Protein AF-A0AAU4TP13-F1 (afdb_monomer_lite)

Sequence (179 aa):
MRDEPALTKLYESLPAINCAGKCWGSCGGNVGATPVDIRRTQRAGLRLQEGHLVTGPDGRPYGTVCNVLDQETKRCRVYDARPILCRLWGLFPEMACPWGCEPEGGLMDTVEALRALSLAQWYGGAPGAMPPAQIDEVLSSPEHVALVRLQLSAGTPVREEPHIETRLGTPVILSRPSR

Secondary structure (DSSP, 8-state):
---HHHHHHHHHTSPPB---S-GGGG-BS-----HHHHHHHHHTT-----PEEEE-TTS-EEEEE-TTEETTTTEETTGGG--HHHHHTTTSGGG--TT---BTT-PPPHHHHHHHHHHHHHHHT-TTPPPHHHHHHHHT-HHHHHHHHHHHHTS----SPP------S----------

pLDDT: mean 81.16, std 17.29, range [31.47, 98.06]

Radius of gyration: 18.32 Å; chains: 1; bounding box: 38×50×60 Å

Structure (mmCIF, N/CA/C/O backbone):
data_AF-A0AAU4TP13-F1
#
_entry.id   AF-A0AAU4TP13-F1
#
loop_
_atom_site.group_PDB
_atom_site.id
_atom_site.type_symbol
_atom_site.label_atom_id
_atom_site.label_alt_id
_atom_site.label_comp_id
_atom_site.label_asym_id
_atom_site.label_entity_id
_atom_site.label_seq_id
_atom_site.pdbx_PDB_ins_code
_atom_site.Cartn_x
_atom_site.Cartn_y
_atom_site.Cartn_z
_atom_site.occupancy
_atom_site.B_iso_or_equiv
_atom_site.auth_seq_id
_atom_site.auth_comp_id
_atom_site.auth_asym_id
_atom_site.auth_atom_id
_atom_site.pdbx_PDB_model_num
ATOM 1 N N . MET A 1 1 ? 3.216 7.274 -15.406 1.00 81.06 1 MET A N 1
ATOM 2 C CA . MET A 1 1 ? 2.068 7.088 -16.333 1.00 81.06 1 MET A CA 1
ATOM 3 C C . MET A 1 1 ? 0.772 7.201 -15.526 1.00 81.06 1 MET A C 1
ATOM 5 O O . MET A 1 1 ? 0.859 7.169 -14.314 1.00 81.06 1 MET A O 1
ATOM 9 N N . ARG A 1 2 ? -0.419 7.382 -16.107 1.00 93.25 2 ARG A N 1
ATOM 10 C CA . ARG A 1 2 ? -1.680 7.173 -15.362 1.00 93.25 2 ARG A CA 1
ATOM 11 C C . ARG A 1 2 ? -2.479 6.107 -16.091 1.00 93.25 2 ARG A C 1
ATOM 13 O O . ARG A 1 2 ? -2.994 6.383 -17.166 1.00 93.25 2 ARG A O 1
ATOM 20 N N . ASP A 1 3 ? -2.541 4.919 -15.513 1.00 96.38 3 ASP A N 1
ATOM 21 C CA 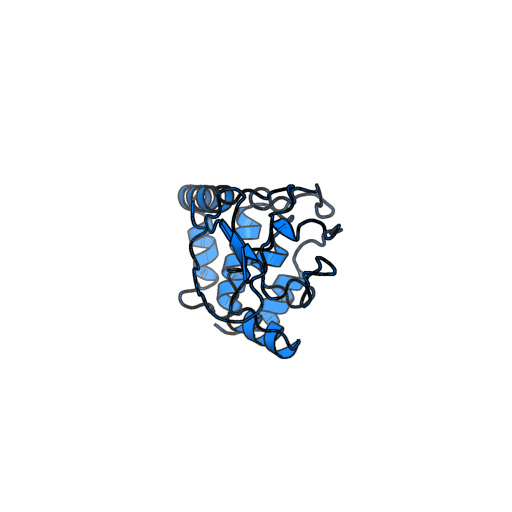. ASP A 1 3 ? -3.208 3.747 -16.077 1.00 96.38 3 ASP A CA 1
ATOM 22 C C . ASP A 1 3 ? -4.059 3.097 -14.981 1.00 96.38 3 ASP A C 1
ATOM 24 O O . ASP A 1 3 ? -3.622 2.233 -14.222 1.00 96.38 3 ASP A O 1
ATOM 28 N N . GLU A 1 4 ? -5.278 3.614 -14.829 1.00 95.44 4 GLU A N 1
ATOM 29 C CA . GLU A 1 4 ? -6.207 3.162 -13.794 1.00 95.44 4 GLU A CA 1
ATOM 30 C C . GLU A 1 4 ? -6.643 1.690 -13.984 1.00 95.44 4 GLU A C 1
ATOM 32 O O . GLU A 1 4 ? -6.681 0.975 -12.980 1.00 95.44 4 GLU A O 1
ATOM 37 N N . PRO A 1 5 ? -6.903 1.191 -15.214 1.00 97.50 5 PRO A N 1
ATOM 38 C CA . PRO A 1 5 ? -7.160 -0.232 -15.449 1.00 97.50 5 PRO A CA 1
ATOM 39 C C . PRO A 1 5 ? -5.999 -1.151 -15.052 1.00 97.50 5 PRO A C 1
ATOM 41 O O . PRO A 1 5 ? -6.237 -2.165 -14.395 1.00 97.50 5 PRO A O 1
ATOM 44 N N . ALA A 1 6 ? -4.752 -0.816 -15.407 1.00 97.69 6 ALA A N 1
ATOM 45 C CA . ALA A 1 6 ? -3.595 -1.616 -15.000 1.00 97.69 6 ALA A CA 1
ATOM 46 C C . ALA A 1 6 ? -3.412 -1.612 -13.476 1.00 97.69 6 ALA A C 1
ATOM 48 O O . ALA A 1 6 ? -3.140 -2.656 -12.884 1.00 97.69 6 ALA A O 1
ATOM 49 N N . LEU A 1 7 ? -3.643 -0.465 -12.827 1.00 97.38 7 LEU A N 1
ATOM 50 C CA . LEU A 1 7 ? -3.615 -0.364 -11.370 1.00 97.38 7 LEU A CA 1
ATOM 51 C C . LEU A 1 7 ? -4.694 -1.231 -10.704 1.00 97.38 7 LEU A C 1
ATOM 53 O O . LEU A 1 7 ? -4.419 -1.875 -9.698 1.00 97.38 7 LEU A O 1
ATOM 57 N N . THR A 1 8 ? -5.915 -1.262 -11.249 1.00 96.88 8 THR A N 1
ATOM 58 C CA . THR A 1 8 ? -6.980 -2.150 -10.752 1.00 96.88 8 THR A CA 1
ATOM 59 C C . THR A 1 8 ? -6.564 -3.611 -10.841 1.00 96.88 8 THR A C 1
ATOM 61 O O . THR A 1 8 ? -6.611 -4.300 -9.828 1.00 96.88 8 THR A O 1
ATOM 64 N N . LYS A 1 9 ? -6.078 -4.055 -12.006 1.00 98.06 9 LYS A N 1
ATOM 65 C CA . LYS A 1 9 ? -5.630 -5.442 -12.196 1.00 98.06 9 LYS A CA 1
ATOM 66 C C . LYS A 1 9 ? -4.515 -5.827 -11.226 1.00 98.06 9 LYS A C 1
ATOM 68 O O . LYS A 1 9 ? -4.539 -6.919 -10.675 1.00 98.06 9 LYS A O 1
ATOM 73 N N . LEU A 1 10 ? -3.569 -4.918 -10.987 1.00 97.75 10 LEU A N 1
ATOM 74 C CA . LEU A 1 10 ? -2.513 -5.112 -9.995 1.00 97.75 10 LEU A CA 1
ATOM 75 C C . LEU A 1 10 ? -3.073 -5.265 -8.572 1.00 97.75 10 LEU A C 1
ATOM 77 O O . LEU A 1 10 ? -2.542 -6.032 -7.782 1.00 97.75 10 LEU A O 1
ATOM 81 N N . TYR A 1 11 ? -4.121 -4.523 -8.212 1.00 96.69 11 TYR A N 1
ATOM 82 C CA . TYR A 1 11 ? -4.721 -4.620 -6.877 1.00 96.69 11 TYR A CA 1
ATOM 83 C C . TYR A 1 11 ? -5.533 -5.898 -6.700 1.00 96.69 11 TYR A C 1
ATOM 85 O O . TYR A 1 11 ? -5.545 -6.455 -5.607 1.00 96.69 11 TYR A O 1
ATOM 93 N N . GLU A 1 12 ? -6.194 -6.348 -7.762 1.00 96.06 12 GLU A N 1
ATOM 94 C CA . GLU A 1 12 ? -6.954 -7.599 -7.801 1.00 96.06 12 GLU A CA 1
ATOM 95 C C . GLU A 1 12 ? -6.048 -8.837 -7.798 1.00 96.06 12 GLU A C 1
ATOM 97 O O . GLU A 1 12 ? -6.484 -9.896 -7.363 1.00 96.06 12 GLU A O 1
ATOM 102 N N . SER A 1 13 ? -4.791 -8.715 -8.243 1.00 96.31 13 SER A N 1
ATOM 103 C CA . SER A 1 13 ? -3.835 -9.828 -8.240 1.00 96.31 13 SER A CA 1
ATOM 104 C C . SER A 1 13 ? -3.166 -10.077 -6.887 1.00 96.31 13 SER A C 1
ATOM 106 O O . SER A 1 13 ? -2.423 -11.046 -6.758 1.00 96.31 13 SER A O 1
ATOM 108 N N . LEU A 1 14 ? -3.356 -9.201 -5.895 1.00 96.19 14 LEU A N 1
ATOM 109 C CA . LEU A 1 14 ? -2.755 -9.386 -4.574 1.00 96.19 14 LEU A CA 1
ATOM 110 C C . LEU A 1 14 ? -3.470 -10.505 -3.800 1.00 96.19 14 LEU A C 1
ATOM 112 O O . LEU A 1 14 ? -4.701 -10.580 -3.856 1.00 96.19 14 LEU A O 1
ATOM 116 N N . PRO A 1 15 ? -2.738 -11.322 -3.020 1.00 95.12 15 PRO A N 1
ATOM 117 C CA . PRO A 1 15 ? -3.346 -12.324 -2.156 1.00 95.12 15 PRO A CA 1
ATOM 118 C C . PRO A 1 15 ? -4.389 -11.721 -1.210 1.00 95.12 15 PRO A C 1
ATOM 120 O O . PRO A 1 15 ? -4.182 -10.664 -0.605 1.00 95.12 15 PRO A O 1
ATOM 123 N N . ALA A 1 16 ? -5.518 -12.412 -1.063 1.00 91.69 16 ALA A N 1
ATOM 124 C CA . ALA A 1 16 ? -6.545 -12.028 -0.109 1.00 91.69 16 ALA A CA 1
ATOM 125 C C . ALA A 1 16 ? -6.107 -12.381 1.318 1.00 91.69 16 ALA A C 1
ATOM 127 O O . ALA A 1 16 ? -5.536 -13.440 1.566 1.00 91.69 16 ALA A O 1
ATOM 128 N N . ILE A 1 17 ? -6.427 -11.504 2.268 1.00 90.75 17 ILE A N 1
ATOM 129 C CA . ILE A 1 17 ? -6.144 -11.685 3.692 1.00 90.75 17 ILE A CA 1
ATOM 130 C C . ILE A 1 17 ? -7.449 -11.668 4.487 1.00 90.75 17 ILE A C 1
ATOM 132 O O . ILE A 1 17 ? -8.273 -10.762 4.334 1.00 90.75 17 ILE A O 1
ATOM 136 N N . ASN A 1 18 ? -7.611 -12.625 5.401 1.00 88.81 18 ASN A N 1
ATOM 137 C CA . ASN A 1 18 ? -8.717 -12.639 6.361 1.00 88.81 18 ASN A CA 1
ATOM 138 C C . ASN A 1 18 ? -8.446 -11.622 7.485 1.00 88.81 18 ASN A C 1
ATOM 140 O O . ASN A 1 18 ? -8.037 -11.957 8.596 1.00 88.81 18 ASN A O 1
ATOM 144 N N . CYS A 1 19 ? -8.607 -10.337 7.164 1.00 87.06 19 CYS A N 1
ATOM 145 C CA . CYS A 1 19 ? -8.266 -9.223 8.045 1.00 87.06 19 CYS A CA 1
ATOM 146 C C . CYS A 1 19 ? -9.199 -9.135 9.266 1.00 87.06 19 CYS A C 1
ATOM 148 O O . CYS A 1 19 ? -10.399 -8.903 9.128 1.00 87.06 19 CYS A O 1
ATOM 150 N N . ALA A 1 20 ? -8.632 -9.184 10.475 1.00 87.81 20 ALA A N 1
ATOM 151 C CA . ALA A 1 20 ? -9.383 -9.020 11.724 1.00 87.81 20 ALA A C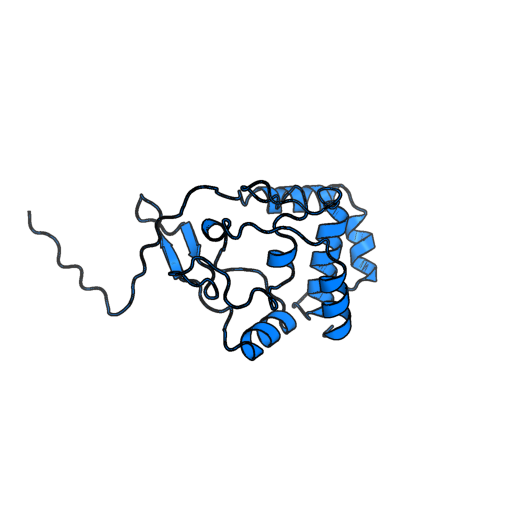A 1
ATOM 152 C C . ALA A 1 20 ? -9.739 -7.555 12.066 1.00 87.81 20 ALA A C 1
ATOM 154 O O . ALA A 1 20 ? -10.417 -7.304 13.059 1.00 87.81 20 ALA A O 1
ATOM 155 N N . GLY A 1 21 ? -9.247 -6.570 11.303 1.00 83.38 21 GLY A N 1
ATOM 156 C CA . GLY A 1 21 ? -9.544 -5.146 11.520 1.00 83.38 21 GLY A CA 1
ATOM 157 C C . GLY A 1 21 ? -8.926 -4.523 12.780 1.00 83.38 21 GLY A C 1
ATOM 158 O O . GLY A 1 21 ? -9.321 -3.430 13.168 1.00 83.38 21 GLY A O 1
ATOM 159 N N . LYS A 1 22 ? -7.955 -5.186 13.419 1.00 84.50 22 LYS A N 1
ATOM 160 C CA . LYS A 1 22 ? -7.337 -4.736 14.682 1.00 84.50 22 LYS A CA 1
ATOM 161 C C . LYS A 1 22 ? -6.105 -3.837 14.504 1.00 84.50 22 LYS A C 1
ATOM 163 O O . LYS A 1 22 ? -5.598 -3.286 15.470 1.00 84.50 22 LYS A O 1
ATOM 168 N N . CYS A 1 23 ? -5.617 -3.665 13.276 1.00 78.69 23 CYS A N 1
ATOM 169 C CA . CYS A 1 23 ? -4.401 -2.901 12.966 1.00 78.69 23 CYS A CA 1
ATOM 170 C C . CYS A 1 23 ? -4.609 -1.378 12.887 1.00 78.69 23 CYS A C 1
ATOM 172 O O . CYS A 1 23 ? -3.744 -0.672 12.378 1.00 78.69 23 CYS A O 1
ATOM 174 N N . TRP A 1 24 ? -5.747 -0.860 13.353 1.00 79.75 24 TRP A N 1
ATOM 175 C CA . TRP A 1 24 ? -6.081 0.566 13.281 1.00 79.75 24 TRP A CA 1
ATOM 176 C C . TRP A 1 24 ? -5.069 1.453 14.025 1.00 79.75 24 TRP A C 1
ATOM 178 O O . TRP A 1 24 ? -4.804 2.564 13.577 1.00 79.75 24 TRP A O 1
ATOM 188 N N . GLY A 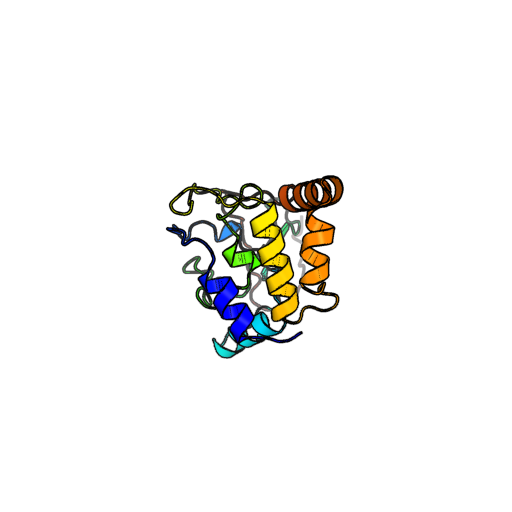1 25 ? -4.434 0.946 15.090 1.00 74.56 25 GLY A N 1
ATOM 189 C CA . GLY A 1 25 ? -3.352 1.643 15.799 1.00 74.56 25 GLY A CA 1
ATOM 190 C C . GLY A 1 25 ? -2.075 1.805 14.964 1.00 74.56 25 GLY A C 1
ATOM 191 O O . GLY A 1 25 ? -1.274 2.693 15.225 1.00 74.56 25 GLY A O 1
ATOM 192 N N . SER A 1 26 ? -1.909 0.993 13.916 1.00 77.12 26 SER A N 1
ATOM 193 C CA . SER A 1 26 ? -0.824 1.113 12.934 1.00 77.12 26 SER A CA 1
ATOM 194 C C . SER A 1 26 ? -1.207 1.986 11.731 1.00 77.12 26 SER A C 1
ATOM 196 O O . SER A 1 26 ? -0.380 2.217 10.849 1.00 77.12 26 SER A O 1
ATOM 198 N N . CYS A 1 27 ? -2.454 2.468 11.645 1.00 76.69 27 CYS A N 1
ATOM 199 C CA . CYS A 1 27 ? -2.892 3.328 10.548 1.00 76.69 27 CYS A CA 1
ATOM 200 C C . CYS A 1 27 ? -2.307 4.740 10.702 1.00 76.69 27 CYS A C 1
ATOM 202 O O . CYS A 1 27 ? -2.936 5.626 11.278 1.00 76.69 27 CYS A O 1
ATOM 204 N N . GLY A 1 28 ? -1.114 4.951 10.144 1.00 70.19 28 GLY A N 1
ATOM 205 C CA . GLY A 1 28 ? -0.448 6.252 10.097 1.00 70.19 28 GLY A CA 1
ATOM 206 C C . GLY A 1 28 ? -1.109 7.245 9.133 1.00 70.19 28 GLY A C 1
ATOM 207 O O . GLY A 1 28 ? -1.736 6.861 8.148 1.00 70.19 28 GLY A O 1
ATOM 208 N N . GLY A 1 29 ? -0.969 8.541 9.406 1.00 64.50 29 GLY A N 1
ATOM 209 C CA . GLY A 1 29 ? -1.576 9.628 8.633 1.00 64.50 29 GLY A CA 1
ATOM 210 C C . GLY A 1 29 ? -0.808 10.056 7.389 1.00 64.50 29 GLY A C 1
ATOM 211 O O . GLY A 1 29 ? -1.371 10.777 6.573 1.00 64.50 29 GLY A O 1
ATOM 212 N N . ASN A 1 30 ? 0.420 9.568 7.185 1.00 66.88 30 ASN A N 1
ATOM 213 C CA . ASN A 1 30 ? 1.181 9.795 5.954 1.00 66.88 30 ASN A CA 1
ATOM 214 C C . ASN A 1 30 ? 1.344 8.500 5.145 1.00 66.88 30 ASN A C 1
ATOM 216 O O . ASN A 1 30 ? 2.450 8.000 4.945 1.00 66.88 30 ASN A O 1
ATOM 220 N N . VAL A 1 31 ? 0.223 7.918 4.715 1.00 75.38 31 VAL A N 1
ATOM 221 C CA . VAL A 1 31 ? 0.252 6.780 3.788 1.00 75.38 31 VAL A CA 1
ATOM 222 C C . VAL A 1 31 ? 0.609 7.298 2.400 1.00 75.38 31 VAL A C 1
ATOM 224 O O . VAL A 1 31 ? -0.137 8.087 1.819 1.00 75.38 31 VAL A O 1
ATOM 227 N N . GLY A 1 32 ? 1.721 6.814 1.842 1.00 78.75 32 GLY A N 1
ATOM 228 C CA . GLY A 1 32 ? 2.071 7.072 0.449 1.00 78.75 32 GLY A CA 1
ATOM 229 C C . GLY A 1 32 ? 0.951 6.609 -0.486 1.00 78.75 32 GLY A C 1
ATOM 230 O O . GLY A 1 32 ? 0.669 5.415 -0.586 1.00 78.75 32 GLY A O 1
ATOM 231 N N . ALA A 1 33 ? 0.310 7.560 -1.163 1.00 89.00 33 ALA A N 1
ATOM 232 C CA . ALA A 1 33 ? -0.785 7.318 -2.094 1.00 89.00 33 ALA A CA 1
ATOM 233 C C . ALA A 1 33 ? -0.479 7.970 -3.443 1.00 89.00 33 ALA A C 1
ATOM 235 O O . ALA A 1 33 ? 0.031 9.091 -3.515 1.00 89.00 33 ALA A O 1
ATOM 236 N N . THR A 1 34 ? -0.799 7.277 -4.531 1.00 93.75 34 THR A N 1
ATOM 237 C CA . THR A 1 34 ? -0.587 7.817 -5.874 1.00 93.75 34 THR A CA 1
ATOM 238 C C . THR A 1 34 ? -1.690 8.811 -6.249 1.00 93.75 34 THR A C 1
ATOM 240 O O . THR A 1 34 ? -2.776 8.796 -5.662 1.00 93.75 34 THR A O 1
ATOM 243 N N . PRO A 1 35 ? -1.496 9.661 -7.273 1.00 94.56 35 PRO A N 1
ATOM 244 C CA . PRO A 1 35 ? -2.568 10.522 -7.768 1.00 94.56 35 PRO A CA 1
ATOM 245 C C . PRO A 1 35 ? -3.855 9.784 -8.158 1.00 94.56 35 PRO A C 1
ATOM 247 O O . PRO A 1 35 ? -4.934 10.363 -8.035 1.00 94.56 35 PRO A O 1
ATOM 250 N N . VAL A 1 36 ? -3.775 8.544 -8.657 1.00 95.44 36 VAL A N 1
ATOM 251 C CA . VAL A 1 36 ? -4.974 7.723 -8.905 1.00 95.44 36 VAL A CA 1
ATOM 252 C C . VAL A 1 36 ? -5.647 7.331 -7.585 1.00 95.44 36 VAL A C 1
ATOM 254 O O . VAL A 1 36 ? -6.856 7.515 -7.468 1.00 95.44 36 VAL A O 1
ATOM 257 N N . ASP A 1 37 ? -4.893 6.883 -6.578 1.00 93.19 37 ASP A N 1
ATOM 258 C CA . ASP A 1 37 ? -5.440 6.502 -5.261 1.00 93.19 37 ASP A CA 1
ATOM 259 C C . ASP A 1 37 ? -6.132 7.667 -4.553 1.00 93.19 37 ASP A C 1
ATOM 261 O O . ASP A 1 37 ? -7.228 7.525 -4.004 1.00 93.19 37 ASP A O 1
ATOM 265 N N . ILE A 1 38 ? -5.522 8.853 -4.625 1.00 90.56 38 ILE A N 1
ATOM 266 C CA . ILE A 1 38 ? -6.102 10.086 -4.090 1.00 90.56 38 ILE A CA 1
ATOM 267 C C . ILE A 1 38 ? -7.453 10.361 -4.758 1.00 90.56 38 ILE A C 1
ATOM 269 O O . ILE A 1 38 ? -8.435 10.620 -4.062 1.00 90.56 38 ILE A O 1
ATOM 273 N N . ARG A 1 39 ? -7.541 10.248 -6.092 1.00 91.94 39 ARG A N 1
ATOM 274 C CA . ARG A 1 39 ? -8.812 10.433 -6.811 1.00 91.94 39 ARG A CA 1
ATOM 275 C C . ARG A 1 39 ? -9.844 9.369 -6.447 1.00 91.94 39 ARG A C 1
ATOM 277 O O . ARG A 1 39 ? -11.011 9.709 -6.287 1.00 91.94 39 ARG A O 1
ATOM 284 N N . ARG A 1 40 ? -9.444 8.103 -6.298 1.00 91.75 40 ARG A N 1
ATOM 285 C CA . ARG A 1 40 ? -10.348 7.015 -5.880 1.00 91.75 40 ARG A CA 1
ATOM 286 C C . ARG A 1 40 ? -10.938 7.278 -4.498 1.00 91.75 40 ARG A C 1
ATOM 288 O O . ARG A 1 40 ? -12.147 7.172 -4.326 1.00 91.75 40 ARG A O 1
ATOM 295 N N . THR A 1 41 ? -10.109 7.718 -3.556 1.00 88.12 41 THR A N 1
ATOM 296 C CA . THR A 1 41 ? -10.557 8.089 -2.207 1.00 88.12 41 THR A CA 1
ATOM 297 C C . THR A 1 41 ? -11.509 9.290 -2.244 1.00 88.12 41 THR A C 1
ATOM 299 O O . THR A 1 41 ? -12.570 9.254 -1.625 1.00 88.12 41 THR A O 1
ATOM 302 N N . GLN A 1 42 ? -11.193 10.316 -3.043 1.00 89.25 42 GLN A N 1
ATOM 303 C CA . GLN A 1 42 ? -12.058 11.489 -3.228 1.00 89.25 42 GLN A CA 1
ATOM 304 C C . GLN A 1 42 ? -13.420 11.134 -3.833 1.00 89.25 42 GLN A C 1
ATOM 306 O O . GLN A 1 42 ? -14.435 11.663 -3.387 1.00 89.25 42 GLN A O 1
ATOM 311 N N . ARG A 1 43 ? -13.464 10.217 -4.809 1.00 90.31 43 ARG A N 1
ATOM 312 C CA . ARG A 1 43 ? -14.723 9.695 -5.372 1.00 90.31 43 ARG A CA 1
ATOM 313 C C . ARG A 1 43 ? -15.550 8.929 -4.332 1.00 90.31 43 ARG A C 1
ATOM 315 O O . ARG A 1 43 ? -16.769 8.940 -4.426 1.00 90.31 43 ARG A O 1
ATOM 322 N N . ALA A 1 44 ? -14.905 8.327 -3.332 1.00 86.06 44 ALA A N 1
ATOM 323 C CA . ALA A 1 44 ? -15.562 7.704 -2.181 1.00 86.06 44 ALA A CA 1
ATOM 324 C C . ALA A 1 44 ? -15.987 8.718 -1.092 1.00 86.06 44 ALA A C 1
ATOM 326 O O . ALA A 1 44 ? -16.392 8.320 -0.004 1.00 86.06 44 ALA A O 1
ATOM 327 N N . GLY A 1 45 ? -15.887 10.026 -1.359 1.00 82.56 45 GLY A N 1
ATOM 328 C CA . GLY A 1 45 ? -16.327 11.085 -0.445 1.00 82.56 45 GLY A CA 1
ATOM 329 C C . GLY A 1 45 ? -15.333 11.426 0.667 1.00 82.56 45 GLY A C 1
ATOM 330 O O . GLY A 1 45 ? -15.670 12.181 1.576 1.00 82.56 45 GLY A O 1
ATOM 331 N N . LEU A 1 46 ? -14.105 10.903 0.609 1.00 81.19 46 LEU A N 1
ATOM 332 C CA . LEU A 1 46 ? -13.096 11.076 1.652 1.00 81.19 46 LEU A CA 1
ATOM 333 C C . LEU A 1 46 ? -11.795 11.649 1.085 1.00 81.19 46 LEU A C 1
ATOM 335 O O . LEU A 1 46 ? -11.465 11.494 -0.087 1.00 81.19 46 LEU A O 1
ATOM 339 N N . ARG A 1 47 ? -11.030 12.359 1.912 1.00 69.50 47 ARG A N 1
ATOM 340 C CA . ARG A 1 47 ? -9.726 12.918 1.525 1.00 69.50 47 ARG A CA 1
ATOM 341 C C . ARG A 1 47 ? -8.648 12.185 2.302 1.00 69.50 47 ARG A C 1
ATOM 343 O O . ARG A 1 47 ? -8.863 11.923 3.470 1.00 69.50 47 ARG A O 1
ATOM 350 N N . LEU A 1 48 ? -7.498 11.905 1.686 1.00 66.75 48 LEU A N 1
ATOM 351 C CA . LEU A 1 48 ? -6.302 11.347 2.350 1.00 66.75 48 LEU A CA 1
ATOM 352 C C . LEU A 1 48 ? -5.355 12.436 2.906 1.00 66.75 48 LEU A C 1
ATOM 354 O O . LEU A 1 48 ? -4.197 12.159 3.180 1.00 66.75 48 LEU A O 1
ATOM 358 N N . GLN A 1 49 ? -5.811 13.689 3.012 1.00 57.16 49 GLN A N 1
ATOM 359 C CA . GLN A 1 49 ? -4.986 14.820 3.452 1.00 57.16 49 GLN A CA 1
ATOM 360 C C . GLN A 1 49 ? -5.239 15.186 4.924 1.00 57.16 49 GLN A C 1
ATOM 362 O O . GLN A 1 49 ? -6.395 15.338 5.319 1.00 57.16 49 GLN A O 1
ATOM 367 N N . GLU A 1 50 ? -4.142 15.360 5.669 1.00 57.69 50 GLU A N 1
ATOM 368 C CA . GLU A 1 50 ? -4.046 15.719 7.097 1.00 57.69 50 GLU A CA 1
ATOM 369 C C . GLU A 1 50 ? -4.566 14.652 8.069 1.00 57.69 50 GLU A C 1
ATOM 371 O O . GLU A 1 50 ? -5.751 14.582 8.385 1.00 57.69 50 GLU A O 1
ATOM 376 N N . GLY A 1 51 ? -3.651 13.813 8.565 1.00 61.06 51 GLY A N 1
ATOM 377 C CA . GLY A 1 51 ? -3.913 12.934 9.702 1.00 61.06 51 GLY A CA 1
ATOM 378 C C . GLY A 1 51 ? -4.005 13.690 11.031 1.00 61.06 51 GLY A C 1
ATOM 379 O O . GLY A 1 51 ? -3.426 14.763 11.189 1.00 61.06 51 GLY A O 1
ATOM 380 N N . HIS A 1 52 ? -4.703 13.120 12.012 1.00 64.81 52 HIS A N 1
ATOM 381 C CA . HIS A 1 52 ? -4.768 13.692 13.361 1.00 64.81 52 HIS A CA 1
ATOM 382 C C . HIS A 1 52 ? -3.454 13.445 14.095 1.00 64.81 52 HIS A C 1
ATOM 384 O O . HIS A 1 52 ? -3.003 12.307 14.122 1.00 64.81 52 HIS A O 1
ATOM 390 N N . LEU A 1 53 ? -2.835 14.464 14.693 1.00 68.50 53 LEU A N 1
ATOM 391 C CA . LEU A 1 53 ? -1.603 14.291 15.470 1.00 68.50 53 LEU A CA 1
ATOM 392 C C . LEU A 1 53 ? -1.814 13.265 16.598 1.00 68.50 53 LEU A C 1
ATOM 394 O O . LEU A 1 53 ? -2.760 13.383 17.369 1.00 68.50 53 LEU A O 1
ATOM 398 N N . VAL A 1 54 ? -0.923 12.280 16.689 1.00 65.94 54 VAL A N 1
ATOM 399 C CA . VAL A 1 54 ? -0.829 11.347 17.816 1.00 65.94 54 VAL A CA 1
ATOM 400 C C . VAL A 1 54 ? 0.247 11.865 18.749 1.00 65.94 54 VAL A C 1
ATOM 402 O O . VAL A 1 54 ? 1.392 12.048 18.324 1.00 65.94 54 VAL A O 1
ATOM 405 N N . THR A 1 55 ? -0.109 12.083 20.008 1.00 62.88 55 THR A N 1
ATOM 406 C CA . THR A 1 55 ? 0.826 12.399 21.086 1.00 62.88 55 THR A CA 1
ATOM 407 C C . THR A 1 55 ? 1.055 11.165 21.947 1.00 62.88 55 THR A C 1
ATOM 409 O O . THR A 1 55 ? 0.123 10.445 22.284 1.00 62.88 55 THR A O 1
ATOM 412 N N . GLY A 1 56 ? 2.314 10.882 22.266 1.00 58.81 56 GLY A N 1
ATOM 413 C CA . GLY A 1 56 ? 2.653 9.775 23.148 1.00 58.81 56 GLY A CA 1
ATOM 414 C C . GLY A 1 56 ? 2.414 10.125 24.617 1.00 58.81 56 GLY A C 1
ATOM 415 O O . GLY A 1 56 ? 2.114 11.277 24.944 1.00 58.81 56 GLY A O 1
ATOM 416 N N . PRO A 1 57 ? 2.606 9.155 25.528 1.00 52.44 57 PRO A N 1
ATOM 417 C CA . PRO A 1 57 ? 2.427 9.356 26.969 1.00 52.44 57 PRO A CA 1
ATOM 418 C C . PRO A 1 57 ? 3.317 10.454 27.582 1.00 52.44 57 PRO A C 1
ATOM 420 O O . PRO A 1 57 ? 3.020 10.965 28.656 1.00 52.44 57 PRO A O 1
ATOM 423 N N . ASP A 1 58 ? 4.407 10.826 26.908 1.00 66.50 58 ASP A N 1
ATOM 424 C CA . ASP A 1 58 ? 5.332 11.903 27.289 1.00 66.50 58 ASP A CA 1
ATOM 425 C C . ASP A 1 58 ? 4.923 13.293 26.744 1.00 66.50 58 ASP A C 1
ATOM 427 O O . ASP A 1 58 ? 5.664 14.267 26.898 1.00 66.50 58 ASP A O 1
ATOM 431 N N . GLY A 1 59 ? 3.772 13.387 26.068 1.00 65.00 59 GLY A N 1
ATOM 432 C CA . GLY A 1 59 ? 3.249 14.607 25.452 1.00 65.00 59 GLY A CA 1
ATOM 433 C C . GLY A 1 59 ? 3.924 15.016 24.137 1.00 65.00 59 GLY A C 1
ATOM 434 O O . GLY A 1 59 ? 3.597 16.074 23.592 1.00 65.00 59 GLY A O 1
ATOM 435 N N . ARG A 1 60 ? 4.861 14.224 23.599 1.00 66.62 60 ARG A N 1
ATOM 436 C CA . ARG A 1 60 ? 5.527 14.509 22.316 1.00 66.62 60 ARG A CA 1
ATOM 437 C C . ARG A 1 60 ? 4.702 13.974 21.144 1.00 66.62 60 ARG A C 1
ATOM 439 O O . ARG A 1 60 ? 3.977 13.004 21.324 1.00 66.62 60 ARG A O 1
ATOM 446 N N . PRO A 1 61 ? 4.786 14.562 19.938 1.00 65.75 61 PRO A N 1
ATOM 447 C CA . PRO A 1 61 ? 4.152 13.994 18.752 1.00 65.75 61 PRO A CA 1
ATOM 448 C C . PRO A 1 61 ? 4.888 12.728 18.286 1.00 65.75 61 PRO A C 1
ATOM 450 O O . PRO A 1 61 ? 6.090 12.771 18.039 1.00 65.75 61 PRO A O 1
ATOM 453 N N . TYR A 1 62 ? 4.160 11.622 18.133 1.00 64.44 62 TYR A N 1
ATOM 454 C CA . TYR A 1 62 ? 4.676 10.329 17.646 1.00 64.44 62 TYR A CA 1
ATOM 455 C C . TYR A 1 62 ? 4.295 10.056 16.191 1.00 64.44 62 TYR A C 1
ATOM 457 O O . TYR A 1 62 ? 4.850 9.164 15.555 1.00 64.44 62 TYR A O 1
ATOM 465 N N . GLY A 1 63 ? 3.357 10.823 15.640 1.00 70.00 63 GLY A N 1
ATOM 466 C CA . GLY A 1 63 ? 2.934 10.675 14.258 1.00 70.00 63 GLY A CA 1
ATOM 467 C C . GLY A 1 63 ? 1.561 11.272 14.033 1.00 70.00 63 GLY A C 1
ATOM 468 O O . GLY A 1 63 ? 1.115 12.142 14.775 1.00 70.00 63 GLY A O 1
ATOM 469 N N . THR A 1 64 ? 0.880 10.797 13.002 1.00 73.12 64 THR A N 1
ATOM 470 C CA . THR A 1 64 ? -0.519 11.131 12.750 1.00 73.12 64 THR A CA 1
ATOM 471 C C . THR A 1 64 ? -1.333 9.856 12.578 1.00 73.12 64 THR A C 1
ATOM 473 O O . THR A 1 64 ? -0.795 8.855 12.113 1.00 73.12 64 THR A O 1
ATOM 476 N N . VAL A 1 65 ? -2.615 9.877 12.934 1.00 75.25 65 VAL A N 1
ATOM 477 C CA . VAL A 1 65 ? -3.584 8.829 12.602 1.00 75.25 65 VAL A CA 1
ATOM 478 C C . VAL A 1 65 ? -4.094 9.067 11.192 1.00 75.25 65 VAL A C 1
ATOM 480 O O . VAL A 1 65 ? -4.335 10.208 10.795 1.00 75.25 65 VAL A O 1
ATOM 483 N N . CYS A 1 66 ? -4.300 7.991 10.441 1.00 80.94 66 CYS A N 1
ATOM 484 C CA . CYS A 1 66 ? -4.948 8.027 9.140 1.00 80.94 66 CYS A CA 1
ATOM 485 C C . CYS A 1 66 ? -6.288 8.768 9.206 1.00 80.94 66 CYS A C 1
ATOM 487 O O . CYS A 1 66 ? -7.187 8.413 9.960 1.00 80.94 66 CYS A O 1
ATOM 489 N N . ASN A 1 67 ? -6.445 9.790 8.378 1.00 77.62 67 ASN A N 1
ATOM 490 C CA . ASN A 1 67 ? -7.618 10.658 8.385 1.00 77.62 67 ASN A CA 1
ATOM 491 C C . ASN A 1 67 ? -8.875 10.011 7.780 1.00 77.62 67 ASN A C 1
ATOM 493 O O . ASN A 1 67 ? -9.984 10.514 7.940 1.00 77.62 67 ASN A O 1
ATOM 497 N N . VAL A 1 68 ? -8.730 8.876 7.098 1.00 83.19 68 VAL A N 1
ATOM 498 C CA . VAL A 1 68 ? -9.851 8.044 6.642 1.00 83.19 68 VAL A CA 1
ATOM 499 C C . VAL A 1 68 ? -10.175 6.912 7.619 1.00 83.19 68 VAL A C 1
ATOM 501 O O . VAL A 1 68 ? -11.100 6.144 7.355 1.00 83.19 68 VAL A O 1
ATOM 504 N N . LEU A 1 69 ? -9.466 6.817 8.750 1.00 83.62 69 LEU A N 1
ATOM 505 C CA . LEU A 1 69 ? -9.838 5.943 9.857 1.00 83.62 69 LEU A CA 1
ATOM 506 C C . LEU A 1 69 ? -11.011 6.560 10.624 1.00 83.62 69 LEU A C 1
ATOM 508 O O . LEU A 1 69 ? -10.937 7.696 11.092 1.00 83.62 69 LEU A O 1
ATOM 512 N N . ASP A 1 70 ? -12.085 5.797 10.755 1.00 83.31 70 ASP A N 1
ATOM 513 C CA . ASP A 1 70 ? -13.154 6.081 11.700 1.00 83.31 70 ASP A CA 1
ATOM 514 C C . ASP A 1 70 ? -12.640 5.818 13.121 1.00 83.31 70 ASP A C 1
ATOM 516 O O . ASP A 1 70 ? -12.245 4.695 13.442 1.00 83.31 70 ASP A O 1
ATOM 520 N N . GLN A 1 71 ? -12.605 6.863 13.949 1.00 77.62 71 GLN A N 1
ATOM 521 C CA . GLN A 1 71 ? -12.093 6.786 15.319 1.00 77.62 71 GLN A CA 1
ATOM 522 C C . GLN A 1 71 ? -13.066 6.078 16.268 1.00 77.62 71 GLN A C 1
ATOM 524 O O . GLN A 1 71 ? -12.629 5.495 17.257 1.00 77.62 71 GLN A O 1
ATOM 529 N N . GLU A 1 72 ? -14.366 6.101 15.969 1.00 82.19 72 GLU A N 1
ATOM 530 C CA . GLU A 1 72 ? -15.388 5.465 16.799 1.00 82.19 72 GLU A CA 1
ATOM 531 C C . GLU A 1 72 ? -15.406 3.963 16.540 1.00 82.19 72 GLU A C 1
ATOM 533 O O . GLU A 1 72 ? -15.305 3.153 17.462 1.00 82.19 72 GLU A O 1
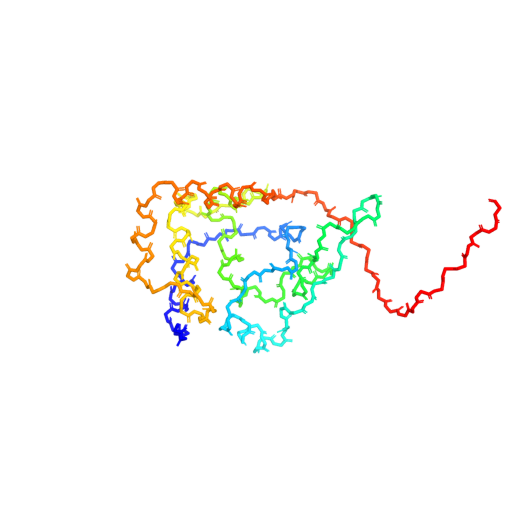ATOM 538 N N . THR A 1 73 ? -15.481 3.579 15.264 1.00 85.62 73 THR A N 1
ATOM 539 C CA . THR A 1 73 ? -15.547 2.161 14.892 1.00 85.62 73 THR A CA 1
ATOM 540 C C . THR A 1 73 ? -14.172 1.506 14.806 1.00 85.62 73 THR A C 1
ATOM 542 O O . THR A 1 73 ? -14.087 0.279 14.727 1.00 85.62 73 THR A O 1
ATOM 545 N N . LYS A 1 74 ? -13.087 2.295 14.825 1.00 83.19 74 LYS A N 1
ATOM 546 C CA . LYS A 1 74 ? -11.707 1.834 14.609 1.00 83.19 74 LYS A CA 1
ATOM 547 C C . LYS A 1 74 ? -11.549 1.111 13.254 1.00 83.19 74 LYS A C 1
ATOM 549 O O . LYS A 1 74 ? -10.747 0.187 13.118 1.00 83.19 74 LYS A O 1
ATOM 554 N N . ARG A 1 75 ? -12.318 1.507 12.223 1.00 85.88 75 ARG A N 1
ATOM 555 C CA . ARG A 1 75 ? -12.316 0.899 10.871 1.00 85.88 75 ARG A CA 1
ATOM 556 C C . ARG A 1 75 ? -11.969 1.898 9.767 1.00 85.88 75 ARG A C 1
ATOM 558 O O . ARG A 1 75 ? -12.236 3.090 9.854 1.00 85.88 75 ARG A O 1
ATOM 565 N N . CYS A 1 76 ? -11.366 1.405 8.684 1.00 85.69 76 CYS A N 1
ATOM 566 C CA . CYS A 1 76 ? -11.064 2.227 7.510 1.00 85.69 76 CYS A CA 1
ATOM 567 C C . CYS A 1 76 ? -12.345 2.526 6.719 1.00 85.69 76 CYS A C 1
ATOM 569 O O . CYS A 1 76 ? -13.015 1.599 6.266 1.00 85.69 76 CYS A O 1
ATOM 571 N N . ARG A 1 77 ? -12.640 3.810 6.491 1.00 86.69 77 ARG A N 1
ATOM 572 C CA . ARG A 1 77 ? -13.836 4.257 5.757 1.00 86.69 77 ARG A CA 1
ATOM 573 C C . ARG A 1 77 ? -13.724 4.130 4.231 1.00 86.69 77 ARG A C 1
ATOM 575 O O . ARG A 1 77 ? -14.720 4.259 3.534 1.00 86.69 77 ARG A O 1
ATOM 582 N N . VAL A 1 78 ? -12.524 3.865 3.707 1.00 88.50 78 VAL A N 1
ATOM 583 C CA . VAL A 1 78 ? -12.245 3.652 2.270 1.00 88.50 78 VAL A CA 1
ATOM 584 C C . VAL A 1 78 ? -11.572 2.309 2.010 1.00 88.50 78 VAL A C 1
ATOM 586 O O . VAL A 1 78 ? -10.657 2.212 1.194 1.00 88.50 78 VAL A O 1
ATOM 589 N N . TYR A 1 79 ? -11.987 1.261 2.723 1.00 86.94 79 TYR A N 1
ATOM 590 C CA . TYR A 1 79 ? -11.315 -0.041 2.673 1.00 86.94 79 TYR A CA 1
ATOM 591 C C . TYR A 1 79 ? -11.125 -0.572 1.237 1.00 86.94 79 TYR A C 1
ATOM 593 O O . TYR A 1 79 ? -10.048 -1.069 0.897 1.00 86.94 79 TYR A O 1
ATOM 601 N N . ASP A 1 80 ? -12.112 -0.370 0.364 1.00 88.31 80 ASP A N 1
ATOM 602 C CA . ASP A 1 80 ? -12.058 -0.824 -1.032 1.00 88.31 80 ASP A CA 1
ATOM 603 C C . ASP A 1 80 ? -11.210 0.077 -1.938 1.00 88.31 80 ASP A C 1
ATOM 605 O O . ASP A 1 80 ? -10.666 -0.383 -2.941 1.00 88.31 80 ASP A O 1
ATOM 609 N N . ALA A 1 81 ? -11.021 1.345 -1.564 1.00 89.88 81 ALA A N 1
ATOM 610 C CA . ALA A 1 81 ? -10.202 2.318 -2.289 1.00 89.88 81 ALA A CA 1
ATOM 611 C C . ALA A 1 81 ? -8.802 2.506 -1.674 1.00 89.88 81 ALA A C 1
ATOM 613 O O . ALA A 1 81 ? -8.096 3.451 -2.023 1.00 89.88 81 ALA A O 1
ATOM 614 N N . ARG A 1 82 ? -8.379 1.597 -0.782 1.00 90.12 82 ARG A N 1
ATOM 615 C CA . ARG A 1 82 ? -7.052 1.628 -0.152 1.00 90.12 82 ARG A CA 1
ATOM 616 C C . ARG A 1 82 ? -5.926 1.697 -1.199 1.00 90.12 82 ARG A C 1
ATOM 618 O O . ARG A 1 82 ? -5.992 0.951 -2.186 1.00 90.12 82 ARG A O 1
ATOM 625 N N . PRO A 1 83 ? -4.888 2.526 -0.974 1.00 91.81 83 PRO A N 1
ATOM 626 C CA . PRO A 1 83 ? -3.693 2.546 -1.812 1.00 91.81 83 PRO A CA 1
ATOM 627 C C . PRO A 1 83 ? -2.878 1.261 -1.629 1.00 91.81 83 PRO A C 1
ATOM 629 O O . PRO A 1 83 ? -3.058 0.531 -0.650 1.00 91.81 83 PRO A O 1
ATOM 632 N N . ILE A 1 84 ? -1.939 1.017 -2.544 1.00 94.38 84 ILE A N 1
ATOM 633 C CA . ILE A 1 84 ? -1.091 -0.186 -2.551 1.00 94.38 84 ILE A CA 1
ATOM 634 C C . ILE A 1 84 ? -0.406 -0.463 -1.206 1.00 94.38 84 ILE A C 1
ATOM 636 O O . ILE A 1 84 ? -0.428 -1.596 -0.740 1.00 94.38 84 ILE A O 1
ATOM 640 N N . LEU A 1 85 ? 0.117 0.565 -0.529 1.00 89.88 85 LEU A N 1
ATOM 641 C CA . LEU A 1 85 ? 0.829 0.396 0.740 1.00 89.88 85 LEU A CA 1
ATOM 642 C C . LEU A 1 85 ? -0.078 -0.212 1.823 1.00 89.88 85 LEU A C 1
ATOM 644 O O . LEU A 1 85 ? 0.334 -1.089 2.573 1.00 89.88 85 LEU A O 1
ATOM 648 N N . CYS A 1 86 ? -1.350 0.196 1.859 1.00 89.19 86 CYS A N 1
ATOM 649 C CA . CYS A 1 86 ? -2.345 -0.371 2.768 1.00 89.19 86 CYS A CA 1
ATOM 650 C C . CYS A 1 86 ? -2.821 -1.771 2.357 1.00 89.19 86 CYS A C 1
ATOM 652 O O . CYS A 1 86 ? -3.400 -2.470 3.189 1.00 89.19 86 CYS A O 1
ATOM 654 N N . ARG A 1 87 ? -2.657 -2.158 1.086 1.00 92.62 87 ARG A N 1
ATOM 655 C CA . ARG A 1 87 ? -2.998 -3.500 0.589 1.00 92.62 87 ARG A CA 1
ATOM 656 C C . ARG A 1 87 ? -1.891 -4.503 0.874 1.00 92.62 87 ARG A C 1
ATOM 658 O O . ARG A 1 87 ? -2.208 -5.633 1.198 1.00 92.62 87 ARG A O 1
ATOM 665 N N . LEU A 1 88 ? -0.632 -4.071 0.810 1.00 93.25 88 LEU A N 1
ATOM 666 C CA . LEU A 1 88 ? 0.534 -4.893 1.139 1.00 93.25 88 LEU A CA 1
ATOM 667 C C . LEU A 1 88 ? 0.693 -5.145 2.649 1.00 93.25 88 LEU A C 1
ATOM 669 O O . LEU A 1 88 ? 1.448 -6.027 3.050 1.00 93.25 88 LEU A O 1
ATOM 673 N N . TRP A 1 89 ? -0.032 -4.405 3.494 1.00 89.94 89 TRP A N 1
ATOM 674 C CA . TRP A 1 89 ? -0.039 -4.626 4.937 1.00 89.94 89 TRP A CA 1
ATOM 675 C C . TRP A 1 89 ? -0.573 -6.020 5.289 1.00 89.94 89 TRP A C 1
ATOM 677 O O . TRP A 1 89 ? -1.738 -6.336 5.044 1.00 89.94 89 TRP A O 1
ATOM 687 N N . GLY A 1 90 ? 0.273 -6.831 5.917 1.00 91.38 90 GLY A N 1
ATOM 688 C CA . GLY A 1 90 ? 0.008 -8.225 6.251 1.00 91.38 90 GLY A CA 1
ATOM 689 C C . GLY A 1 90 ? 0.289 -9.216 5.124 1.00 91.38 90 GLY A C 1
ATOM 690 O O . GLY A 1 90 ? -0.018 -10.389 5.300 1.00 91.38 90 GLY A O 1
ATOM 691 N N . LEU A 1 91 ? 0.846 -8.778 3.988 1.00 94.62 91 LEU A N 1
ATOM 692 C CA . LEU A 1 91 ? 1.094 -9.660 2.845 1.00 94.62 91 LEU A CA 1
ATOM 693 C C . LEU A 1 91 ? 2.541 -10.126 2.709 1.00 94.62 91 LEU A C 1
ATOM 695 O O . LEU A 1 91 ? 2.748 -11.117 2.030 1.00 94.62 91 LEU A O 1
ATOM 699 N N . PHE A 1 92 ? 3.526 -9.476 3.332 1.00 94.25 92 PHE A N 1
ATOM 700 C CA . PHE A 1 92 ? 4.944 -9.844 3.203 1.00 94.25 92 PHE A CA 1
ATOM 701 C C . PHE A 1 92 ? 5.723 -9.566 4.507 1.00 94.25 92 PHE A C 1
ATOM 703 O O . PHE A 1 92 ? 5.222 -8.803 5.341 1.00 94.25 92 PHE A O 1
ATOM 710 N N . PRO A 1 93 ? 6.910 -10.173 4.727 1.00 92.25 93 PRO A N 1
ATOM 711 C CA . PRO A 1 93 ? 7.577 -10.208 6.035 1.00 92.25 93 PRO A CA 1
ATOM 712 C C . PRO A 1 93 ? 7.803 -8.843 6.692 1.00 92.25 93 PRO A C 1
ATOM 714 O O . PRO A 1 93 ? 7.518 -8.672 7.876 1.00 92.25 93 PRO A O 1
ATOM 717 N N . GLU A 1 94 ? 8.264 -7.852 5.931 1.00 90.12 94 GLU A N 1
ATOM 718 C CA . GLU A 1 94 ? 8.602 -6.526 6.458 1.00 90.12 94 GLU A CA 1
ATOM 719 C C . GLU A 1 94 ? 7.367 -5.685 6.827 1.00 90.12 94 GLU A C 1
ATOM 721 O O . GLU A 1 94 ? 7.488 -4.694 7.541 1.00 90.12 94 GLU A O 1
ATOM 726 N N . MET A 1 95 ? 6.169 -6.081 6.384 1.00 88.81 95 MET A N 1
ATOM 727 C CA . MET A 1 95 ? 4.896 -5.475 6.791 1.00 88.81 95 MET A CA 1
ATOM 728 C C . MET A 1 95 ? 3.923 -6.532 7.324 1.00 88.81 95 MET A C 1
ATOM 730 O O . MET A 1 95 ? 2.714 -6.426 7.110 1.00 88.81 95 MET A O 1
ATOM 734 N N . ALA A 1 96 ? 4.433 -7.562 8.006 1.00 90.50 96 ALA A N 1
ATOM 735 C CA . ALA A 1 96 ? 3.609 -8.620 8.578 1.00 90.50 96 ALA A CA 1
ATOM 736 C C . ALA A 1 96 ? 2.559 -8.057 9.553 1.00 90.50 96 ALA A C 1
ATOM 738 O O . ALA A 1 96 ? 2.794 -7.096 10.293 1.00 90.50 96 ALA A O 1
ATOM 739 N N . CYS A 1 97 ? 1.368 -8.661 9.571 1.00 89.31 97 CYS A N 1
ATOM 740 C CA . CYS A 1 97 ? 0.302 -8.198 10.447 1.00 89.31 97 CYS A CA 1
ATOM 741 C C . CYS A 1 97 ? 0.658 -8.525 11.907 1.00 89.31 97 CYS A C 1
ATOM 743 O O . CYS A 1 97 ? 0.804 -9.702 12.244 1.00 89.31 97 CYS A O 1
ATOM 745 N N . PRO A 1 98 ? 0.679 -7.544 12.830 1.00 86.19 98 PRO A N 1
ATOM 746 C CA . PRO A 1 98 ? 1.002 -7.814 14.229 1.00 86.19 98 PRO A CA 1
ATOM 747 C C . PRO A 1 98 ? -0.038 -8.723 14.890 1.00 86.19 98 PRO A C 1
ATOM 749 O O . PRO A 1 98 ? 0.255 -9.373 15.887 1.00 86.19 98 PRO A O 1
ATOM 752 N N . TRP A 1 99 ? -1.247 -8.807 14.334 1.00 87.69 99 TRP A N 1
ATOM 753 C CA . TRP A 1 99 ? -2.337 -9.650 14.826 1.00 87.69 99 TRP A CA 1
ATOM 754 C C . TRP A 1 99 ? -2.352 -11.059 14.218 1.00 87.69 99 TRP A C 1
ATOM 756 O O . TRP A 1 99 ? -3.304 -11.794 14.459 1.00 87.69 99 TRP A O 1
ATOM 766 N N . GLY A 1 100 ? -1.328 -11.427 13.438 1.00 90.50 100 GLY A N 1
ATOM 767 C CA . GLY A 1 100 ? -1.210 -12.753 12.825 1.00 90.50 100 GLY A CA 1
ATOM 768 C C . GLY A 1 100 ? -2.191 -12.998 11.678 1.00 90.50 100 GLY A C 1
ATOM 769 O O . GLY A 1 100 ? -2.495 -14.144 11.371 1.00 90.50 100 GLY A O 1
ATOM 770 N N . CYS A 1 101 ? -2.739 -11.939 11.070 1.00 91.88 101 CYS A N 1
ATOM 771 C CA . CYS A 1 101 ? -3.487 -12.098 9.824 1.00 91.88 101 CYS A CA 1
ATOM 772 C C . CYS A 1 101 ? -2.493 -12.366 8.689 1.00 91.88 101 CYS A C 1
ATOM 774 O O . CYS A 1 101 ? -1.594 -11.553 8.480 1.00 91.88 101 CYS A O 1
ATOM 776 N N . GLU A 1 102 ? -2.700 -13.446 7.945 1.00 93.81 102 GLU A N 1
ATOM 777 C CA . GLU A 1 102 ? -1.871 -13.845 6.806 1.00 93.81 102 GLU A CA 1
ATOM 778 C C . GLU A 1 102 ? -2.772 -14.296 5.645 1.00 93.81 102 GLU A C 1
ATOM 780 O O . GLU A 1 102 ? -3.913 -14.719 5.885 1.00 93.81 102 GLU A O 1
ATOM 785 N N . PRO A 1 103 ? -2.317 -14.157 4.389 1.00 95.06 103 PRO A N 1
ATOM 786 C CA . PRO A 1 103 ? -3.034 -14.690 3.241 1.00 95.06 103 PRO A CA 1
ATOM 787 C C . PRO A 1 103 ? -2.971 -16.223 3.193 1.00 95.06 103 PRO A C 1
ATOM 789 O O . PRO A 1 103 ? -2.086 -16.861 3.769 1.00 95.06 103 PRO A O 1
ATOM 792 N N . GLU A 1 104 ? -3.917 -16.824 2.474 1.00 92.31 104 GLU A N 1
ATOM 793 C CA . GLU A 1 104 ? -3.882 -18.259 2.191 1.00 92.31 104 GLU A CA 1
ATOM 794 C C . GLU A 1 104 ? -2.629 -18.599 1.366 1.00 92.31 104 GLU A C 1
ATOM 796 O O . GLU A 1 104 ? -2.353 -17.953 0.358 1.00 92.31 104 GLU A O 1
ATOM 801 N N . GLY A 1 105 ? -1.851 -19.589 1.812 1.00 90.69 105 GLY A N 1
ATOM 802 C CA . GLY A 1 105 ? -0.559 -19.938 1.205 1.00 90.69 105 GLY A CA 1
ATOM 803 C C . GLY A 1 105 ? 0.660 -19.235 1.819 1.00 90.69 105 GLY A C 1
ATOM 804 O O . GLY A 1 105 ? 1.783 -19.586 1.468 1.00 90.69 105 GLY A O 1
ATOM 805 N N . GLY A 1 106 ? 0.457 -18.328 2.783 1.00 94.06 106 GLY A N 1
ATOM 806 C CA . GLY A 1 106 ? 1.532 -17.650 3.511 1.00 94.06 106 GLY A CA 1
ATOM 807 C C . GLY A 1 106 ? 2.011 -16.356 2.851 1.00 94.06 106 GLY A C 1
ATOM 808 O O . GLY A 1 106 ? 1.520 -15.940 1.804 1.00 94.06 106 GLY A O 1
ATOM 809 N N . LEU A 1 107 ? 2.958 -15.683 3.506 1.00 95.00 107 LEU A N 1
ATOM 810 C CA . LEU A 1 107 ? 3.455 -14.371 3.086 1.00 95.00 107 LEU A CA 1
ATOM 811 C C . LEU A 1 107 ? 4.117 -14.405 1.694 1.00 95.00 107 LEU A C 1
ATOM 813 O O . LEU A 1 107 ? 4.897 -15.300 1.379 1.00 95.00 107 LEU A O 1
ATOM 817 N N . MET A 1 108 ? 3.834 -13.374 0.900 1.00 95.75 108 MET A N 1
ATOM 818 C CA . MET A 1 108 ? 4.464 -13.051 -0.381 1.00 95.75 108 MET A CA 1
ATOM 819 C C . MET A 1 108 ? 5.958 -12.734 -0.207 1.00 95.75 108 MET A C 1
ATOM 821 O O . MET A 1 108 ? 6.377 -12.196 0.822 1.00 95.75 108 MET A O 1
ATOM 825 N N . ASP A 1 109 ? 6.754 -13.005 -1.246 1.00 94.88 109 ASP A N 1
ATOM 826 C CA . ASP A 1 109 ? 8.161 -12.599 -1.313 1.00 94.88 109 ASP A CA 1
ATOM 827 C C . ASP A 1 109 ? 8.292 -11.065 -1.253 1.00 94.88 109 ASP A C 1
ATOM 829 O O . ASP A 1 109 ? 7.596 -10.329 -1.957 1.00 94.88 109 ASP A O 1
ATOM 833 N N . THR A 1 110 ? 9.230 -10.562 -0.447 1.00 93.31 110 THR A N 1
ATOM 834 C CA . THR A 1 110 ? 9.590 -9.141 -0.404 1.00 93.31 110 THR A CA 1
ATOM 835 C C . THR A 1 110 ? 9.799 -8.544 -1.799 1.00 93.31 110 THR A C 1
ATOM 837 O O . THR A 1 110 ? 9.300 -7.458 -2.068 1.00 93.31 110 THR A O 1
ATOM 840 N N . VAL A 1 111 ? 10.518 -9.217 -2.702 1.00 95.00 111 VAL A N 1
ATOM 841 C CA . VAL A 1 111 ? 10.797 -8.705 -4.054 1.00 95.00 111 VAL A CA 1
ATOM 842 C C . VAL A 1 111 ? 9.503 -8.534 -4.847 1.00 95.00 111 VAL A C 1
ATOM 844 O O . VAL A 1 111 ? 9.323 -7.520 -5.523 1.00 95.00 111 VAL A O 1
ATOM 847 N N . GLU A 1 112 ? 8.570 -9.474 -4.721 1.00 96.19 112 GLU A N 1
ATOM 848 C CA . GLU A 1 112 ? 7.260 -9.397 -5.366 1.00 96.19 112 GLU A CA 1
ATOM 849 C C . GLU A 1 112 ? 6.417 -8.245 -4.792 1.00 96.19 112 GLU A C 1
ATOM 851 O O . GLU A 1 112 ? 5.835 -7.462 -5.550 1.00 96.19 112 GLU A O 1
ATOM 856 N N . ALA A 1 113 ? 6.435 -8.058 -3.469 1.00 95.50 113 ALA A N 1
ATOM 857 C CA . ALA A 1 113 ? 5.758 -6.944 -2.806 1.00 95.50 113 ALA A CA 1
ATOM 858 C C . ALA A 1 113 ? 6.342 -5.579 -3.215 1.00 95.50 113 ALA A C 1
ATOM 860 O O . ALA A 1 113 ? 5.595 -4.640 -3.512 1.00 95.50 113 ALA A O 1
ATOM 861 N N . LEU A 1 114 ? 7.672 -5.465 -3.292 1.00 94.88 114 LEU A N 1
ATOM 862 C CA . LEU A 1 114 ? 8.359 -4.257 -3.758 1.00 94.88 114 LEU A CA 1
ATOM 863 C C . LEU A 1 114 ? 8.043 -3.965 -5.223 1.00 94.88 114 LEU A C 1
ATOM 865 O O . LEU A 1 114 ? 7.751 -2.822 -5.578 1.00 94.88 114 LEU A O 1
ATOM 869 N N . ARG A 1 115 ? 8.010 -4.999 -6.065 1.00 96.62 115 ARG A N 1
ATOM 870 C CA . ARG A 1 115 ? 7.602 -4.873 -7.463 1.00 96.62 115 ARG A CA 1
ATOM 871 C C . ARG A 1 115 ? 6.170 -4.360 -7.581 1.00 96.62 115 ARG A C 1
ATOM 873 O O . ARG A 1 115 ? 5.918 -3.437 -8.357 1.00 96.62 115 ARG A O 1
ATOM 880 N N . ALA A 1 116 ? 5.239 -4.900 -6.794 1.00 97.38 116 ALA A N 1
ATOM 881 C CA . ALA A 1 116 ? 3.856 -4.431 -6.759 1.00 97.38 116 ALA A CA 1
ATOM 882 C C . ALA A 1 116 ? 3.760 -2.964 -6.305 1.00 97.38 116 ALA A C 1
ATOM 884 O O . ALA A 1 116 ? 3.039 -2.174 -6.919 1.00 97.38 116 ALA A O 1
ATOM 885 N N . LEU A 1 117 ? 4.528 -2.563 -5.287 1.00 95.56 117 LEU A N 1
ATOM 886 C CA . LEU A 1 117 ? 4.618 -1.170 -4.847 1.00 95.56 117 LEU A CA 1
ATOM 887 C C . LEU A 1 117 ? 5.107 -0.244 -5.975 1.00 95.56 117 LEU A C 1
ATOM 889 O O . LEU A 1 117 ? 4.464 0.772 -6.251 1.00 95.56 117 LEU A O 1
ATOM 893 N N . SER A 1 118 ? 6.195 -0.599 -6.664 1.00 96.06 118 SER A N 1
ATOM 894 C CA . SER A 1 118 ? 6.756 0.206 -7.758 1.00 96.06 118 SER A CA 1
ATOM 895 C C . SER A 1 118 ? 5.833 0.275 -8.981 1.00 96.06 118 SER A C 1
ATOM 897 O O . SER A 1 118 ? 5.650 1.346 -9.562 1.00 96.06 118 SER A O 1
ATOM 899 N N . LEU A 1 119 ? 5.178 -0.831 -9.349 1.00 97.62 119 LEU A N 1
ATOM 900 C CA . LEU A 1 119 ? 4.185 -0.839 -10.428 1.00 97.62 119 LEU A CA 1
ATOM 901 C C . LEU A 1 119 ? 2.980 0.037 -10.087 1.00 97.62 119 LEU A C 1
ATOM 903 O O . LEU A 1 119 ? 2.506 0.800 -10.930 1.00 97.62 119 LEU A O 1
ATOM 907 N N . ALA A 1 120 ? 2.508 -0.019 -8.843 1.00 97.44 120 ALA A N 1
ATOM 908 C CA . ALA A 1 120 ? 1.425 0.837 -8.394 1.00 97.44 120 ALA A CA 1
ATOM 909 C C . ALA A 1 120 ? 1.817 2.318 -8.457 1.00 97.44 120 ALA A C 1
ATOM 911 O O . ALA A 1 120 ? 1.026 3.125 -8.940 1.00 97.44 120 ALA A O 1
ATOM 912 N N . GLN A 1 121 ? 3.041 2.680 -8.055 1.00 96.75 121 GLN A N 1
ATOM 913 C CA . GLN A 1 121 ? 3.572 4.036 -8.230 1.00 96.75 121 GLN A CA 1
ATOM 914 C C . GLN A 1 121 ? 3.578 4.457 -9.708 1.00 96.75 121 GLN A C 1
ATOM 916 O O . GLN A 1 121 ? 3.139 5.565 -10.032 1.00 96.75 121 GLN A O 1
ATOM 921 N N . TRP A 1 122 ? 4.005 3.571 -10.612 1.00 97.38 122 TRP A N 1
ATOM 922 C CA . TRP A 1 122 ? 4.044 3.839 -12.050 1.00 97.38 122 TRP A CA 1
ATOM 923 C C . TRP A 1 122 ? 2.659 4.047 -12.671 1.00 97.38 122 TRP A C 1
ATOM 925 O O . TRP A 1 122 ? 2.441 5.068 -13.334 1.00 97.38 122 TRP A O 1
ATOM 935 N N . TYR A 1 123 ? 1.733 3.104 -12.464 1.00 98.06 123 TYR A N 1
ATOM 936 C CA . TYR A 1 123 ? 0.366 3.147 -13.000 1.00 98.06 123 TYR A CA 1
ATOM 937 C C . TYR A 1 123 ? -0.486 4.217 -12.314 1.00 98.06 123 TYR A C 1
ATOM 939 O O . TYR A 1 123 ? -1.316 4.869 -12.948 1.00 98.06 123 TYR A O 1
ATOM 947 N N . GLY A 1 124 ? -0.252 4.447 -11.025 1.00 97.12 124 GLY A N 1
ATOM 948 C CA . GLY A 1 124 ? -0.916 5.473 -10.231 1.00 97.12 124 GLY A CA 1
ATOM 949 C C . GLY A 1 124 ? -0.449 6.899 -10.540 1.00 97.12 124 GLY A C 1
ATOM 950 O O . GLY A 1 124 ? -1.131 7.871 -10.196 1.00 97.12 124 GLY A O 1
ATOM 951 N N . GLY A 1 125 ? 0.686 7.036 -11.228 1.00 96.81 125 GLY A N 1
ATOM 952 C CA . GLY A 1 125 ? 1.247 8.309 -11.666 1.00 96.81 125 GLY A CA 1
ATOM 953 C C . GLY A 1 125 ? 1.960 9.082 -10.574 1.00 96.81 125 GLY A C 1
ATOM 954 O O . GLY A 1 125 ? 1.885 10.310 -10.574 1.00 96.81 125 GLY A O 1
ATOM 955 N N . ALA A 1 126 ? 2.620 8.383 -9.651 1.00 94.88 126 ALA A N 1
ATOM 956 C CA . ALA A 1 126 ? 3.481 9.018 -8.665 1.00 94.88 126 ALA A CA 1
ATOM 957 C C . ALA A 1 126 ? 4.624 9.791 -9.363 1.00 94.88 126 ALA A C 1
ATOM 959 O O . ALA A 1 126 ? 5.200 9.290 -10.337 1.00 94.88 126 ALA A O 1
ATOM 960 N N . PRO A 1 127 ? 4.957 11.014 -8.904 1.00 92.06 127 PRO A N 1
ATOM 961 C CA . PRO A 1 127 ? 6.112 11.749 -9.410 1.00 92.06 127 PRO A CA 1
ATOM 962 C C . PRO A 1 127 ? 7.399 10.936 -9.233 1.00 92.06 127 PRO A C 1
ATOM 964 O O . PRO A 1 127 ? 7.626 10.375 -8.166 1.00 92.06 127 PRO A O 1
ATOM 967 N N . GLY A 1 128 ? 8.229 10.862 -10.277 1.00 91.56 128 GLY A N 1
ATOM 968 C CA . GLY A 1 128 ? 9.497 10.123 -10.232 1.00 91.56 128 GLY A CA 1
ATOM 969 C C . GLY A 1 128 ? 9.368 8.594 -10.225 1.00 91.56 128 GLY A C 1
ATOM 970 O O . GLY A 1 128 ? 10.373 7.918 -10.037 1.00 91.56 128 GLY A O 1
ATOM 971 N N . ALA A 1 129 ? 8.169 8.035 -10.434 1.00 94.31 129 ALA A N 1
ATOM 972 C CA . ALA A 1 129 ? 8.003 6.587 -10.529 1.00 94.31 129 ALA A CA 1
ATOM 973 C C . ALA A 1 129 ? 8.821 5.998 -11.689 1.00 94.31 129 ALA A C 1
ATOM 975 O O . ALA A 1 129 ? 8.800 6.525 -12.806 1.00 94.31 129 ALA A O 1
ATOM 976 N N . MET A 1 130 ? 9.487 4.875 -11.424 1.00 94.75 130 MET A N 1
ATOM 977 C CA . MET A 1 130 ? 10.289 4.163 -12.417 1.00 94.75 130 MET A CA 1
ATOM 978 C C . MET A 1 130 ? 9.397 3.413 -13.424 1.00 94.75 130 MET A C 1
ATOM 980 O O . MET A 1 130 ? 8.394 2.817 -13.017 1.00 94.75 130 MET A O 1
ATOM 984 N N . PRO A 1 131 ? 9.734 3.410 -14.728 1.00 94.88 131 PRO A N 1
ATOM 985 C CA . PRO A 1 131 ? 9.065 2.572 -15.720 1.00 94.88 131 PRO A CA 1
ATOM 986 C C . PRO A 1 131 ? 9.205 1.077 -15.395 1.00 94.88 131 PRO A C 1
ATOM 988 O O . PRO A 1 131 ? 10.263 0.678 -14.910 1.00 94.88 131 PRO A O 1
ATOM 991 N N . PRO A 1 132 ? 8.227 0.221 -15.755 1.00 94.06 132 PRO A N 1
ATOM 992 C CA . PRO A 1 132 ? 8.269 -1.213 -15.463 1.00 94.06 132 PRO A CA 1
ATOM 993 C C . PRO A 1 132 ? 9.557 -1.915 -15.895 1.00 94.06 132 PRO A C 1
ATOM 995 O O . PRO A 1 132 ? 10.081 -2.728 -15.145 1.00 94.06 132 PRO A O 1
ATOM 998 N N . ALA A 1 133 ? 10.109 -1.543 -17.053 1.00 91.31 133 ALA A N 1
ATOM 999 C CA . ALA A 1 133 ? 11.355 -2.115 -17.559 1.00 91.31 133 ALA A CA 1
ATOM 1000 C C . ALA A 1 133 ? 12.566 -1.881 -16.631 1.00 91.31 133 ALA A C 1
ATOM 1002 O O . ALA A 1 133 ? 13.476 -2.697 -16.621 1.00 91.31 133 ALA A O 1
ATOM 1003 N N . GLN A 1 134 ? 12.570 -0.797 -15.848 1.00 95.00 134 GLN A N 1
ATOM 1004 C CA . GLN A 1 134 ? 13.650 -0.470 -14.907 1.00 95.00 134 GLN A CA 1
ATOM 1005 C C . GLN A 1 134 ? 13.422 -1.071 -13.515 1.00 95.00 134 GLN A C 1
ATOM 1007 O O . GLN A 1 134 ? 14.370 -1.235 -12.756 1.00 95.00 134 GLN A O 1
ATOM 1012 N N . ILE A 1 135 ? 12.174 -1.401 -13.162 1.00 94.81 135 ILE A N 1
ATOM 1013 C CA . ILE A 1 135 ? 11.844 -1.973 -11.849 1.00 94.81 135 ILE A CA 1
ATOM 1014 C C . ILE A 1 135 ? 12.554 -3.315 -11.672 1.00 94.81 135 ILE A C 1
ATOM 1016 O O . ILE A 1 135 ? 13.206 -3.534 -10.654 1.00 94.81 135 ILE A O 1
ATOM 1020 N N . ASP A 1 136 ? 12.458 -4.186 -12.676 1.00 91.25 136 ASP A N 1
ATOM 1021 C CA . ASP A 1 136 ? 13.038 -5.530 -12.616 1.00 91.25 136 ASP A CA 1
ATOM 1022 C C . ASP A 1 136 ? 14.577 -5.476 -12.572 1.00 91.25 136 ASP A C 1
ATOM 1024 O O . ASP A 1 136 ? 15.206 -6.243 -11.846 1.00 91.25 136 ASP A O 1
ATOM 1028 N N . GLU A 1 137 ? 15.186 -4.512 -13.269 1.00 93.06 137 GLU A N 1
ATOM 1029 C CA . GLU A 1 137 ? 16.629 -4.256 -13.206 1.00 93.06 137 GLU A CA 1
ATOM 1030 C C . GLU A 1 137 ? 17.064 -3.833 -11.796 1.00 93.06 137 GLU A C 1
ATOM 1032 O O . GLU A 1 137 ? 17.981 -4.422 -11.225 1.00 93.06 137 GLU A O 1
ATOM 1037 N N . VAL A 1 138 ? 16.373 -2.866 -11.188 1.00 93.69 138 VAL A N 1
ATOM 1038 C CA . VAL A 1 138 ? 16.702 -2.369 -9.844 1.00 93.69 138 VAL A CA 1
ATOM 1039 C C . VAL A 1 138 ? 16.506 -3.449 -8.777 1.00 93.69 138 VAL A C 1
ATOM 1041 O O . VAL A 1 138 ? 17.363 -3.624 -7.909 1.00 93.69 138 VAL A O 1
ATOM 1044 N N . LEU A 1 139 ? 15.411 -4.208 -8.851 1.00 94.06 139 LEU A N 1
ATOM 1045 C CA . LEU A 1 139 ? 15.106 -5.273 -7.892 1.00 94.06 139 LEU A CA 1
ATOM 1046 C C . LEU A 1 139 ? 15.986 -6.519 -8.064 1.00 94.06 139 LEU A C 1
ATOM 1048 O O . LEU A 1 139 ? 16.027 -7.355 -7.164 1.00 94.06 139 LEU A O 1
ATOM 1052 N N . SER A 1 140 ? 16.736 -6.625 -9.166 1.00 92.50 140 SER A N 1
ATOM 1053 C CA . SER A 1 140 ? 17.751 -7.670 -9.330 1.00 92.50 140 SER A CA 1
ATOM 1054 C C . SER A 1 140 ? 18.998 -7.446 -8.462 1.00 92.50 140 SER A C 1
ATOM 1056 O O . SER A 1 140 ? 19.759 -8.388 -8.248 1.00 92.50 140 SER A O 1
ATOM 1058 N N . SER A 1 141 ? 19.201 -6.231 -7.929 1.00 94.50 141 SER A N 1
ATOM 1059 C CA . SER A 1 141 ? 20.320 -5.904 -7.041 1.00 94.50 141 SER A CA 1
ATOM 1060 C C . SER A 1 141 ? 20.026 -6.309 -5.587 1.00 94.50 141 SER A C 1
ATOM 1062 O O . SER A 1 141 ? 19.174 -5.690 -4.937 1.00 94.50 141 SER A O 1
ATOM 1064 N N . PRO A 1 142 ? 20.763 -7.281 -5.009 1.00 92.56 142 PRO A N 1
ATOM 1065 C CA . PRO A 1 142 ? 20.560 -7.693 -3.620 1.00 92.56 142 PRO A CA 1
ATOM 1066 C C . PRO A 1 142 ? 20.835 -6.567 -2.619 1.00 92.56 142 PRO A C 1
ATOM 1068 O O . PRO A 1 142 ? 20.166 -6.477 -1.592 1.00 92.56 142 PRO A O 1
ATOM 1071 N N . GLU A 1 143 ? 21.790 -5.684 -2.926 1.00 93.38 143 GLU A N 1
ATOM 1072 C CA . GLU A 1 143 ? 22.116 -4.521 -2.096 1.00 93.38 143 GLU A CA 1
ATOM 1073 C C . GLU A 1 143 ? 20.951 -3.531 -2.045 1.00 93.38 143 GLU A C 1
ATOM 1075 O O . GLU A 1 143 ? 20.612 -3.016 -0.978 1.00 93.38 143 GLU A O 1
ATOM 1080 N N . HIS A 1 144 ? 20.293 -3.307 -3.187 1.00 91.44 144 HIS A N 1
ATOM 1081 C CA . HIS A 1 144 ? 19.126 -2.438 -3.251 1.00 91.44 144 HIS A CA 1
ATOM 1082 C C . HIS A 1 144 ? 17.964 -3.014 -2.438 1.00 91.44 144 HIS A C 1
ATOM 1084 O O . HIS A 1 144 ? 17.375 -2.316 -1.612 1.00 91.44 144 HIS A O 1
ATOM 1090 N N . VAL A 1 145 ? 17.676 -4.308 -2.606 1.00 91.88 145 VAL A N 1
ATOM 1091 C CA . VAL A 1 145 ? 16.634 -4.995 -1.829 1.00 91.88 145 VAL A CA 1
ATOM 1092 C C . VAL A 1 145 ? 16.946 -4.939 -0.331 1.00 91.88 145 VAL A C 1
ATOM 1094 O O . VAL A 1 145 ? 16.059 -4.631 0.465 1.00 91.88 145 VAL A O 1
ATOM 1097 N N . ALA A 1 146 ? 18.199 -5.164 0.073 1.00 90.69 146 ALA A N 1
ATOM 1098 C CA . ALA A 1 146 ? 18.612 -5.086 1.473 1.00 90.69 146 ALA A CA 1
ATOM 1099 C C . ALA A 1 146 ? 18.410 -3.683 2.073 1.00 90.69 146 ALA A C 1
ATOM 1101 O O . ALA A 1 146 ? 17.929 -3.560 3.203 1.00 90.69 146 ALA A O 1
ATOM 1102 N N . LEU A 1 147 ? 18.714 -2.624 1.317 1.00 88.62 147 LEU A N 1
ATOM 1103 C CA . LEU A 1 147 ? 18.491 -1.248 1.759 1.00 88.62 147 LEU A CA 1
ATOM 1104 C C . LEU A 1 147 ? 17.001 -0.951 1.966 1.00 88.62 147 LEU A C 1
ATOM 1106 O O . LEU A 1 147 ? 16.620 -0.374 2.985 1.00 88.62 147 LEU A O 1
ATOM 1110 N N . VAL A 1 148 ? 16.149 -1.364 1.026 1.00 86.62 148 VAL A N 1
ATOM 1111 C CA . VAL A 1 148 ? 14.699 -1.152 1.135 1.00 86.62 148 VAL A CA 1
ATOM 1112 C C . VAL A 1 148 ? 14.118 -1.947 2.305 1.00 86.62 148 VAL A C 1
ATOM 1114 O O . VAL A 1 148 ? 13.307 -1.416 3.065 1.00 86.62 148 VAL A O 1
ATOM 1117 N N . ARG A 1 149 ? 14.578 -3.187 2.520 1.00 87.31 149 ARG A N 1
ATOM 1118 C CA . ARG A 1 149 ? 14.208 -3.984 3.701 1.00 87.31 149 ARG A CA 1
ATOM 1119 C C . ARG A 1 149 ? 14.517 -3.255 5.000 1.00 87.31 149 ARG A C 1
ATOM 1121 O O . ARG A 1 149 ? 13.658 -3.196 5.879 1.00 87.31 149 ARG A O 1
ATOM 1128 N N . LEU A 1 150 ? 15.712 -2.674 5.114 1.00 85.00 150 LEU A N 1
ATOM 1129 C CA . LEU A 1 150 ? 16.118 -1.910 6.294 1.00 85.00 150 LEU A CA 1
ATOM 1130 C C . LEU A 1 150 ? 15.189 -0.711 6.541 1.00 85.00 150 LEU A C 1
ATOM 1132 O O . LEU A 1 150 ? 14.802 -0.461 7.680 1.00 85.00 150 LEU A O 1
ATOM 1136 N N . GLN A 1 151 ? 14.795 -0.001 5.482 1.00 80.25 151 GLN A N 1
ATOM 1137 C CA . GLN A 1 151 ? 13.868 1.130 5.581 1.00 80.25 151 GLN A CA 1
ATOM 1138 C C . GLN A 1 151 ? 12.466 0.704 6.028 1.00 80.25 151 GLN A C 1
ATOM 1140 O O . GLN A 1 151 ? 11.874 1.365 6.878 1.00 80.25 151 GLN A O 1
ATOM 1145 N N . LEU A 1 152 ? 11.938 -0.398 5.487 1.00 79.19 152 LEU A N 1
ATOM 1146 C CA . LEU A 1 152 ? 10.609 -0.900 5.851 1.00 79.19 152 LEU A CA 1
ATOM 1147 C C . LEU A 1 152 ? 10.580 -1.472 7.274 1.00 79.19 152 LEU A C 1
ATOM 1149 O O . LEU A 1 152 ? 9.634 -1.226 8.015 1.00 79.19 152 LEU A O 1
ATOM 1153 N N . SER A 1 153 ? 11.654 -2.148 7.687 1.00 71.75 153 SER A N 1
ATOM 1154 C CA . SER A 1 153 ? 11.776 -2.757 9.020 1.00 71.75 153 SER A CA 1
ATOM 1155 C C . SER A 1 153 ? 11.913 -1.729 10.148 1.00 71.75 153 SER A C 1
ATOM 1157 O O . SER A 1 153 ? 11.731 -2.066 11.315 1.00 71.75 153 SER A O 1
ATOM 1159 N N . ALA A 1 154 ? 12.229 -0.471 9.823 1.00 61.16 154 ALA A N 1
ATOM 1160 C CA . ALA A 1 154 ? 12.297 0.618 10.794 1.00 61.16 154 ALA A CA 1
ATOM 1161 C C . ALA A 1 154 ? 10.908 1.073 11.292 1.00 61.16 154 ALA A C 1
ATOM 1163 O O . ALA A 1 154 ? 10.820 1.765 12.306 1.00 61.16 154 ALA A O 1
ATOM 1164 N N . GLY A 1 155 ? 9.824 0.696 10.602 1.00 61.53 155 GLY A N 1
ATOM 1165 C CA . GLY A 1 155 ? 8.452 0.922 11.050 1.00 61.53 155 GLY A CA 1
ATOM 1166 C C . GLY A 1 155 ? 7.880 -0.325 11.713 1.00 61.53 155 GLY A C 1
ATOM 1167 O O . GLY A 1 155 ? 7.410 -1.221 11.023 1.00 61.53 155 GLY A O 1
ATOM 1168 N N . THR A 1 156 ? 7.883 -0.397 13.045 1.00 56.50 156 THR A N 1
ATOM 1169 C CA . THR A 1 156 ? 7.360 -1.579 13.744 1.00 56.50 156 THR A CA 1
ATOM 1170 C C . THR A 1 156 ? 5.831 -1.535 13.836 1.00 56.50 156 THR A C 1
ATOM 1172 O O . THR A 1 156 ? 5.279 -0.586 14.402 1.00 56.50 156 THR A O 1
ATOM 1175 N N . PRO A 1 157 ? 5.116 -2.568 13.360 1.00 61.09 157 PRO A N 1
ATOM 1176 C CA . PRO A 1 157 ? 3.701 -2.734 13.650 1.00 61.09 157 PRO A CA 1
ATOM 1177 C C . PRO A 1 157 ? 3.475 -2.869 15.161 1.00 61.09 157 PRO A C 1
ATOM 1179 O O . PRO A 1 157 ? 3.909 -3.839 15.781 1.00 61.09 157 PRO A O 1
ATOM 1182 N N . VAL A 1 158 ? 2.790 -1.906 15.773 1.00 62.84 158 VAL A N 1
ATOM 1183 C CA . VAL A 1 158 ? 2.468 -1.955 17.206 1.00 62.84 158 VAL A CA 1
ATOM 1184 C C . VAL A 1 158 ? 1.141 -2.678 17.446 1.00 62.84 158 VAL A C 1
ATOM 1186 O O . VAL A 1 158 ? 0.156 -2.450 16.742 1.00 62.84 158 VAL A O 1
ATOM 1189 N N . ARG A 1 159 ? 1.115 -3.576 18.442 1.00 64.94 159 ARG A N 1
ATOM 1190 C CA . ARG A 1 159 ? -0.125 -4.184 18.971 1.00 64.94 159 ARG A CA 1
ATOM 1191 C C . ARG A 1 159 ? -0.847 -3.269 19.959 1.00 64.94 159 ARG A C 1
ATOM 1193 O O . ARG A 1 159 ? -2.036 -3.458 20.194 1.00 64.94 159 ARG A O 1
ATOM 1200 N N . GLU A 1 160 ? -0.119 -2.336 20.559 1.00 62.31 160 GLU A N 1
ATOM 1201 C CA . GLU A 1 160 ? -0.636 -1.444 21.591 1.00 62.31 160 GLU A CA 1
ATOM 1202 C C . GLU A 1 160 ? -1.506 -0.345 20.977 1.00 62.31 160 GLU A C 1
ATOM 1204 O O . GLU A 1 160 ? -1.206 0.176 19.901 1.00 62.31 160 GLU A O 1
ATOM 1209 N N . GLU A 1 161 ? -2.607 -0.015 21.657 1.00 59.25 161 GLU A N 1
ATOM 12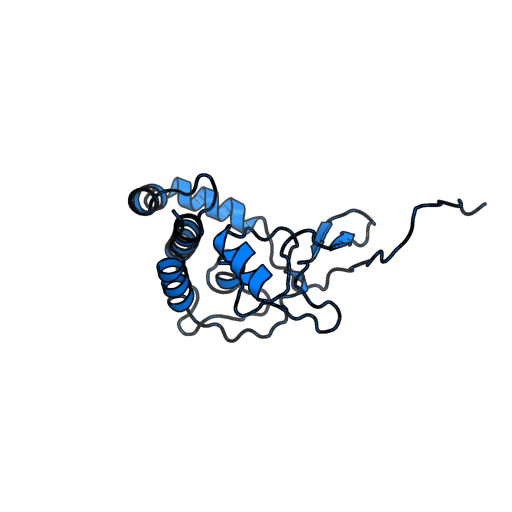10 C CA . GLU A 1 161 ? -3.456 1.111 21.275 1.00 59.25 161 GLU A CA 1
ATOM 1211 C C . GLU A 1 161 ? -2.680 2.414 21.529 1.00 59.25 161 GLU A C 1
ATOM 1213 O O . GLU A 1 161 ? -2.334 2.685 22.682 1.00 59.25 161 GLU A O 1
ATOM 1218 N N . PRO A 1 162 ? -2.392 3.241 20.507 1.00 58.72 162 PRO A N 1
ATOM 1219 C CA . PRO A 1 162 ? -1.834 4.556 20.768 1.00 58.72 162 PRO A CA 1
ATOM 1220 C C . PRO A 1 162 ? -2.867 5.390 21.532 1.00 58.72 162 PRO A C 1
ATOM 1222 O O . PRO A 1 162 ? -4.051 5.404 21.185 1.00 58.72 162 PRO A O 1
ATOM 1225 N N . HIS A 1 163 ? -2.426 6.116 22.558 1.00 56.53 163 HIS A N 1
ATOM 1226 C CA . HIS A 1 163 ? -3.247 7.160 23.160 1.00 56.53 163 HIS A CA 1
ATOM 1227 C C . HIS A 1 163 ? -3.414 8.290 22.136 1.00 56.53 163 HIS A C 1
ATOM 1229 O O . HIS A 1 163 ? -2.445 8.925 21.733 1.00 56.53 163 HIS A O 1
ATOM 1235 N N . ILE A 1 164 ? -4.642 8.509 21.664 1.00 54.06 164 ILE A N 1
ATOM 1236 C CA . ILE A 1 164 ? -4.956 9.557 20.688 1.00 54.06 164 ILE A CA 1
ATOM 1237 C C . ILE A 1 164 ? -5.646 10.699 21.436 1.00 54.06 164 ILE A C 1
ATOM 1239 O O . ILE A 1 164 ? -6.829 10.609 21.760 1.00 54.06 164 ILE A O 1
ATOM 1243 N N . GLU A 1 165 ? -4.928 11.791 21.702 1.00 53.72 165 GLU A N 1
ATOM 1244 C CA . GLU A 1 165 ? -5.557 13.036 22.149 1.00 53.72 165 GLU A CA 1
ATOM 1245 C C . GLU A 1 165 ? -6.097 13.809 20.938 1.00 53.72 165 GLU A C 1
ATOM 1247 O O . GLU A 1 165 ? -5.390 14.555 20.259 1.00 53.72 165 GLU A O 1
ATOM 1252 N N . THR A 1 166 ? -7.388 13.658 20.653 1.00 45.78 166 THR A N 1
ATOM 1253 C CA . THR A 1 166 ? -8.077 14.488 19.658 1.00 45.78 166 THR A CA 1
ATOM 1254 C C . THR A 1 166 ? -8.256 15.909 20.191 1.00 45.78 166 THR A C 1
ATOM 1256 O O . THR A 1 166 ? -9.148 16.164 21.000 1.00 45.78 166 THR A O 1
ATOM 1259 N N . ARG A 1 167 ? -7.474 16.878 19.700 1.00 45.38 167 ARG A N 1
ATOM 1260 C CA . ARG A 1 167 ? -7.831 18.300 19.841 1.00 45.38 167 ARG A CA 1
ATOM 1261 C C . ARG A 1 167 ? -8.867 18.681 18.784 1.00 45.38 167 ARG A C 1
ATOM 1263 O O . ARG A 1 167 ? -8.516 19.107 17.687 1.00 45.38 167 ARG A O 1
ATOM 1270 N N . LEU A 1 168 ? -10.147 18.539 19.115 1.00 39.00 168 LEU A N 1
ATOM 1271 C CA . LEU A 1 168 ? -11.235 19.169 18.366 1.00 39.00 168 LEU A CA 1
ATOM 1272 C C . LEU A 1 168 ? -11.469 20.591 18.909 1.00 39.00 168 LEU A C 1
ATOM 1274 O O . LEU A 1 168 ? -12.041 20.755 19.977 1.00 39.00 168 LEU A O 1
ATOM 1278 N N . GLY A 1 169 ? -11.050 21.605 18.142 1.00 37.88 169 GLY A N 1
ATOM 1279 C CA . GLY A 1 169 ? -11.616 22.964 18.176 1.00 37.88 169 GLY A CA 1
ATOM 1280 C C . GLY A 1 169 ? -11.063 23.978 19.200 1.00 37.88 169 GLY A C 1
ATOM 1281 O O . GLY A 1 169 ? -11.282 23.860 20.400 1.00 37.88 169 GLY A O 1
ATOM 1282 N N . THR A 1 170 ? -10.549 25.101 18.667 1.00 31.47 170 THR A N 1
ATOM 1283 C CA . THR A 1 170 ? -10.306 26.434 19.301 1.00 31.47 170 THR A CA 1
ATOM 1284 C C . THR A 1 170 ? -9.037 26.619 20.175 1.00 31.47 170 THR A C 1
ATOM 1286 O O . THR A 1 170 ? -8.454 25.641 20.635 1.00 31.47 170 THR A O 1
ATOM 1289 N N . PRO A 1 171 ? -8.480 27.855 20.273 1.00 34.88 171 PRO A N 1
ATOM 1290 C CA . PRO A 1 171 ? -7.047 28.132 20.258 1.00 34.88 171 PRO A CA 1
ATOM 1291 C C . PRO A 1 171 ? -6.429 28.103 21.657 1.00 34.88 171 PRO A C 1
ATOM 1293 O O . PRO A 1 171 ? -7.104 28.228 22.676 1.00 34.88 171 PRO A O 1
ATOM 1296 N N . VAL A 1 172 ? -5.103 28.000 21.686 1.00 39.44 172 VAL A N 1
ATOM 1297 C CA . VAL A 1 172 ? -4.292 28.094 22.901 1.00 39.44 172 VAL A CA 1
ATOM 1298 C C . VAL A 1 172 ? -4.601 29.384 23.674 1.00 39.44 172 VAL A C 1
ATOM 1300 O O . VAL A 1 172 ? -4.316 30.477 23.193 1.00 39.44 172 VAL A O 1
ATOM 1303 N N . ILE A 1 173 ? -5.059 29.237 24.919 1.00 32.12 173 ILE A N 1
ATOM 1304 C CA . ILE A 1 173 ? -4.705 30.138 26.019 1.00 32.12 173 ILE A CA 1
ATOM 1305 C C . ILE A 1 173 ? -4.146 29.257 27.135 1.00 32.12 173 ILE A C 1
ATOM 1307 O O . ILE A 1 173 ? -4.881 28.563 27.833 1.00 32.12 173 ILE A O 1
ATOM 1311 N N . LEU A 1 174 ? -2.822 29.264 27.289 1.00 38.12 174 LEU A N 1
ATOM 1312 C CA . LEU A 1 174 ? -2.170 28.709 28.470 1.00 38.12 174 LEU A CA 1
ATOM 1313 C C . LEU A 1 174 ? -2.412 29.666 29.642 1.00 38.12 174 LEU A C 1
ATOM 1315 O O . LEU A 1 174 ? -1.649 30.609 29.844 1.00 38.12 174 LEU A O 1
ATOM 1319 N N . S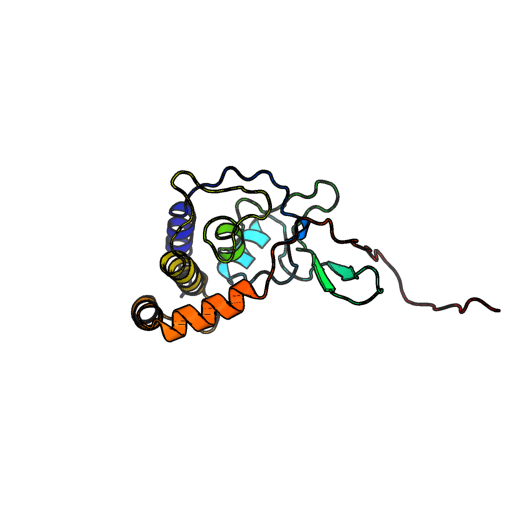ER A 1 175 ? -3.449 29.430 30.441 1.00 39.41 175 SER A N 1
ATOM 1320 C CA . SER A 1 175 ? -3.462 29.941 31.811 1.00 39.41 175 SER A CA 1
ATOM 1321 C C . SER A 1 175 ? -2.627 28.997 32.674 1.00 39.41 175 SER A C 1
ATOM 1323 O O . SER A 1 175 ? -3.038 27.873 32.959 1.00 39.41 175 SER A O 1
ATOM 1325 N N . ARG A 1 176 ? -1.427 29.455 33.052 1.00 35.34 176 ARG A N 1
ATOM 1326 C CA . ARG A 1 176 ? -0.573 28.834 34.079 1.00 35.34 176 ARG A CA 1
ATOM 1327 C C . ARG A 1 176 ? -1.414 28.430 35.302 1.00 35.34 176 ARG A C 1
ATOM 1329 O O . ARG A 1 176 ? -2.123 29.297 35.817 1.00 35.34 176 ARG A O 1
ATOM 1336 N N . PRO A 1 177 ? -1.270 27.211 35.851 1.00 34.50 177 PRO A N 1
ATOM 1337 C CA . PRO A 1 177 ? -1.641 26.981 37.233 1.00 34.50 177 PRO A CA 1
ATOM 1338 C C . PRO A 1 177 ? -0.661 27.758 38.111 1.00 34.50 177 PRO A C 1
ATOM 1340 O O . PRO A 1 177 ? 0.553 27.553 38.079 1.00 34.50 177 PRO A O 1
ATOM 1343 N N . SER A 1 178 ? -1.206 28.701 38.862 1.00 44.78 178 SER A N 1
ATOM 1344 C CA . SER A 1 178 ? -0.567 29.302 40.016 1.00 44.78 178 SER A CA 1
ATOM 1345 C C . SER A 1 178 ? -0.476 28.265 41.134 1.00 44.78 178 SER A C 1
ATOM 1347 O O . SER A 1 178 ? -1.484 27.952 41.764 1.00 44.78 178 SER A O 1
ATOM 1349 N N . ARG A 1 179 ? 0.736 27.761 41.375 1.00 42.03 179 ARG A N 1
ATOM 1350 C CA . ARG A 1 179 ? 1.463 27.715 42.660 1.00 42.03 179 ARG A CA 1
ATOM 1351 C C . ARG A 1 179 ? 2.629 26.744 42.557 1.00 42.03 179 ARG A C 1
ATOM 1353 O O . ARG A 1 179 ? 2.405 25.611 42.087 1.00 42.03 179 ARG A O 1
#

Foldseek 3Di:
DAAVPVLVVLLVPAFDWPDPLLLQLLQFLPDDAFQQLQVLQVVLVHGSPDFAFFAAPVRHTPGGGGPQQDPVVSHRSPVVSDGLVVSLQCAADLRNAPVRIHGPVGHDYLLVSQLSVLVSCVNSVPPPRDDNVVSVVQSVDPVSSVVVSVVSNVRDRDSDRGDRDDPDDDDDDDPDPDD